Protein AF-A0A1X7SP59-F1 (afdb_monomer)

Radius of gyration: 13.32 Å; Cα contacts (8 Å, |Δi|>4): 35; chains: 1; bounding box: 25×26×41 Å

Solvent-accessible surface area (backbone atoms only — not comparable to full-atom values): 4327 Å² total; per-residue (Å²): 134,89,84,79,82,89,78,76,72,96,71,75,55,41,57,68,58,49,60,72,75,51,78,67,60,97,88,46,43,84,82,32,66,69,49,48,51,50,39,55,55,57,41,67,46,51,78,65,55,48,39,51,49,45,21,68,78,68,75,35,81,59,79,82,92,124

Mean predicted aligned error: 8.01 Å

Structure (mmCIF, N/CA/C/O backbone):
data_AF-A0A1X7SP59-F1
#
_entry.id   AF-A0A1X7SP59-F1
#
loop_
_atom_site.group_PDB
_atom_site.id
_atom_site.type_symbol
_atom_site.label_atom_id
_atom_site.label_alt_id
_atom_site.label_comp_id
_atom_site.label_asym_id
_atom_site.label_entity_id
_atom_site.label_seq_id
_atom_site.pdbx_PDB_ins_code
_atom_site.Cartn_x
_atom_site.Cartn_y
_atom_site.Cartn_z
_atom_site.occupancy
_atom_site.B_iso_or_equiv
_atom_site.auth_seq_id
_atom_site.auth_comp_id
_atom_site.auth_asym_id
_atom_site.auth_atom_id
_atom_site.pdbx_PDB_model_num
ATOM 1 N N . MET A 1 1 ? -6.064 16.318 27.404 1.00 38.78 1 MET A N 1
ATOM 2 C CA . MET A 1 1 ? -5.791 15.004 26.792 1.00 38.78 1 MET A CA 1
ATOM 3 C C . MET A 1 1 ? -6.318 15.033 25.358 1.00 38.78 1 MET A C 1
ATOM 5 O O . MET A 1 1 ? -7.429 14.621 25.065 1.00 38.78 1 MET A O 1
ATOM 9 N N . ASP A 1 2 ? -5.544 15.726 24.524 1.00 39.00 2 ASP A N 1
ATOM 10 C CA . ASP A 1 2 ? -5.256 15.493 23.100 1.00 39.00 2 ASP A CA 1
ATOM 11 C C . ASP A 1 2 ? -6.373 14.935 22.197 1.00 39.00 2 ASP A C 1
ATOM 13 O O . ASP A 1 2 ? -6.246 13.866 21.613 1.00 39.00 2 ASP A O 1
ATOM 17 N N . THR A 1 3 ? -7.460 15.692 22.015 1.00 39.97 3 THR A N 1
ATOM 18 C CA . THR A 1 3 ? -8.512 15.396 21.012 1.00 39.97 3 THR A CA 1
ATOM 19 C C . THR A 1 3 ? -8.486 16.381 19.831 1.00 39.97 3 THR A C 1
ATOM 21 O O . THR A 1 3 ? -9.521 16.676 19.248 1.00 39.97 3 THR A O 1
ATOM 24 N N . PHE A 1 4 ? -7.322 16.943 19.475 1.00 42.47 4 PHE A N 1
ATOM 25 C CA . PHE A 1 4 ? -7.259 18.055 18.504 1.00 42.47 4 PHE A CA 1
ATOM 26 C C . PHE A 1 4 ? -6.343 17.863 17.286 1.00 42.47 4 PHE A C 1
ATOM 28 O O . PHE A 1 4 ? -6.181 18.788 16.499 1.00 42.47 4 PHE A O 1
ATOM 35 N N . LEU A 1 5 ? -5.808 16.659 17.058 1.00 41.47 5 LEU A N 1
ATOM 36 C CA . LEU A 1 5 ? -5.056 16.330 15.833 1.00 41.47 5 LEU A CA 1
ATOM 37 C C . LEU A 1 5 ? -5.727 15.224 15.003 1.00 41.47 5 LEU A C 1
ATOM 39 O O . LEU A 1 5 ? -5.063 14.480 14.292 1.00 41.47 5 LEU A O 1
ATOM 43 N N . CYS A 1 6 ? -7.056 15.105 15.075 1.00 40.28 6 CYS A N 1
ATOM 44 C CA . CYS A 1 6 ? -7.833 14.233 14.183 1.00 40.28 6 CYS A CA 1
ATOM 45 C C . CYS A 1 6 ? -8.350 14.992 12.943 1.00 40.28 6 CYS A C 1
ATOM 47 O O . CYS A 1 6 ? -9.404 14.676 12.401 1.00 40.28 6 CYS A O 1
ATOM 49 N N . GLY A 1 7 ? -7.621 16.027 12.522 1.00 43.16 7 GLY A N 1
ATOM 50 C CA . GLY A 1 7 ? -7.953 16.900 11.400 1.00 43.16 7 GLY A CA 1
ATOM 51 C C . GLY A 1 7 ? -6.853 16.884 10.347 1.00 43.16 7 GLY A C 1
ATOM 52 O O . GLY A 1 7 ? -6.115 17.848 10.216 1.00 43.16 7 GLY A O 1
ATOM 53 N N . ALA A 1 8 ? -6.729 15.779 9.621 1.00 42.66 8 ALA A N 1
ATOM 54 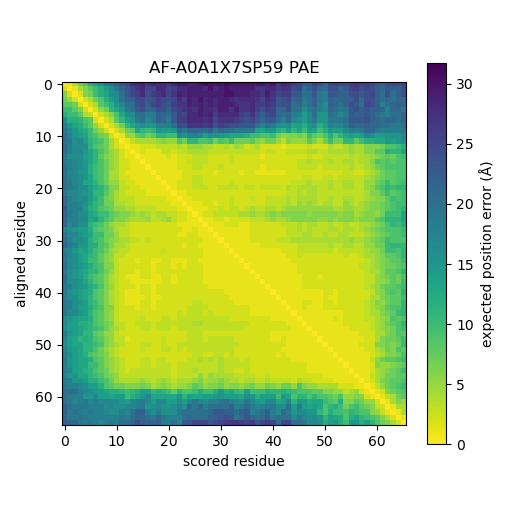C CA . ALA A 1 8 ? -6.114 15.766 8.300 1.00 42.66 8 ALA A CA 1
ATOM 55 C 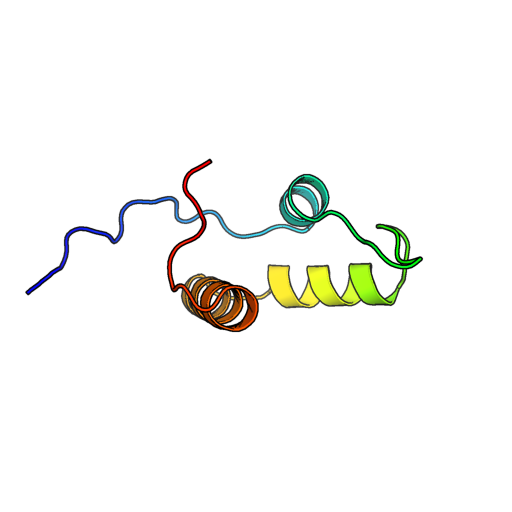C . ALA A 1 8 ? -6.765 14.619 7.528 1.00 42.66 8 ALA A C 1
ATOM 57 O O . ALA A 1 8 ? -6.331 13.477 7.607 1.00 42.66 8 ALA A O 1
ATOM 58 N N . ASN A 1 9 ? -7.880 14.971 6.889 1.00 49.72 9 ASN A N 1
ATOM 59 C CA . ASN A 1 9 ? -8.515 14.308 5.757 1.00 49.72 9 ASN A CA 1
ATOM 60 C C . ASN A 1 9 ? -8.872 12.832 5.972 1.00 49.72 9 ASN A C 1
ATOM 62 O O . ASN A 1 9 ? -8.033 11.940 5.962 1.00 49.72 9 ASN A O 1
ATOM 66 N N . ASN A 1 10 ? -10.172 12.566 6.082 1.00 54.69 10 ASN A N 1
ATOM 67 C CA . ASN A 1 10 ? -10.762 11.232 5.981 1.00 54.69 10 ASN A CA 1
ATOM 68 C C . ASN A 1 10 ? -10.656 10.705 4.528 1.00 54.69 10 ASN A C 1
ATOM 70 O O . ASN A 1 10 ? -11.652 10.307 3.925 1.00 54.69 10 ASN A O 1
ATOM 74 N N . GLN A 1 11 ? -9.469 10.817 3.931 1.00 66.12 11 GLN A N 1
ATOM 75 C CA . GLN A 1 11 ? -9.193 10.499 2.546 1.00 66.12 11 GLN A CA 1
ATOM 76 C C . GLN A 1 11 ? -9.021 8.992 2.458 1.00 66.12 11 GLN A C 1
ATOM 78 O O . GLN A 1 11 ? -8.026 8.416 2.892 1.00 66.12 11 GLN A O 1
ATOM 83 N N . LYS A 1 12 ? -10.077 8.347 1.980 1.00 77.06 12 LYS A N 1
ATOM 84 C CA . LYS A 1 12 ? -10.084 6.918 1.738 1.00 77.06 12 LYS A CA 1
ATOM 85 C C . LYS A 1 12 ? -9.126 6.647 0.581 1.00 77.06 12 LYS A C 1
ATOM 87 O O . LYS A 1 12 ? -9.416 7.081 -0.525 1.00 77.06 12 LYS A O 1
ATOM 92 N N . TRP A 1 13 ? -8.038 5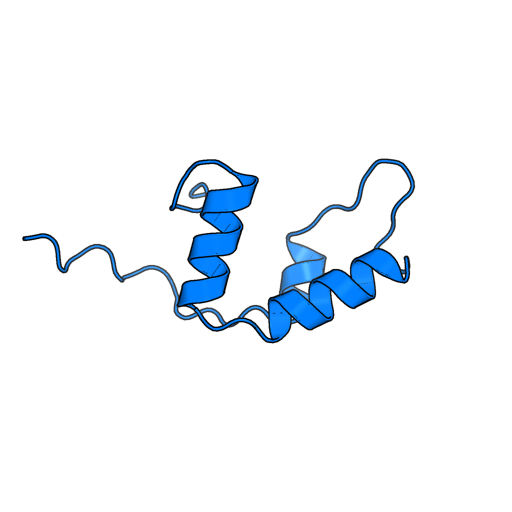.921 0.835 1.00 88.94 13 TRP A N 1
ATOM 93 C CA . TRP A 1 13 ? -7.134 5.479 -0.225 1.00 88.94 13 TRP A CA 1
ATOM 94 C C . TRP A 1 13 ? -7.904 4.665 -1.261 1.00 88.94 13 TRP A C 1
ATOM 96 O O . TRP A 1 13 ? -8.351 3.550 -0.986 1.00 88.94 13 TRP A O 1
ATOM 106 N N . ASP A 1 14 ? -8.063 5.217 -2.457 1.00 89.44 14 ASP A N 1
ATOM 107 C CA . ASP A 1 14 ? -8.444 4.442 -3.626 1.00 89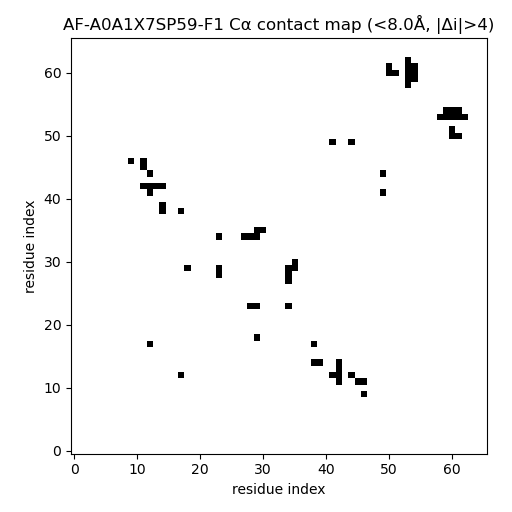.44 14 ASP A CA 1
ATOM 108 C C . ASP A 1 14 ? -7.199 4.074 -4.445 1.00 89.44 14 ASP A C 1
ATOM 110 O O . ASP A 1 14 ? -6.095 4.580 -4.234 1.00 89.44 14 ASP A O 1
ATOM 114 N N . ILE A 1 15 ? -7.356 3.133 -5.376 1.00 91.31 15 ILE A N 1
ATOM 115 C CA . ILE A 1 15 ? -6.231 2.640 -6.180 1.00 91.31 15 ILE A CA 1
ATOM 116 C C . ILE A 1 15 ? -5.61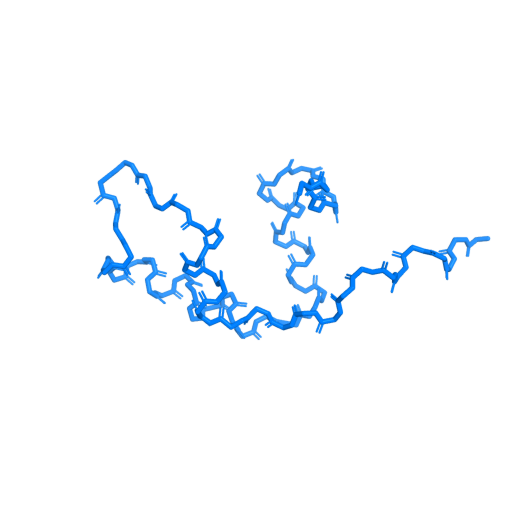0 3.770 -7.019 1.00 91.31 15 ILE A C 1
ATOM 118 O O . ILE A 1 15 ? -4.408 3.744 -7.271 1.00 91.31 15 ILE A O 1
ATOM 122 N N . LYS A 1 16 ? -6.397 4.767 -7.442 1.00 91.00 16 LYS A N 1
ATOM 123 C CA . LYS A 1 16 ? -5.910 5.881 -8.260 1.00 91.00 16 LYS A CA 1
ATOM 124 C C . LYS A 1 16 ? -4.992 6.788 -7.445 1.00 91.00 16 LYS A C 1
ATOM 126 O O . LYS A 1 16 ? -3.904 7.099 -7.916 1.00 91.00 16 LYS A O 1
ATOM 131 N N . GLU A 1 17 ? -5.390 7.146 -6.230 1.00 88.88 17 GLU A N 1
ATOM 132 C CA . GLU A 1 17 ? -4.557 7.926 -5.311 1.00 88.88 17 GLU A CA 1
ATOM 133 C C . GLU A 1 17 ? -3.267 7.178 -4.953 1.00 88.88 17 GLU A C 1
ATOM 135 O O . GLU A 1 17 ? -2.179 7.747 -4.996 1.00 88.88 17 GLU A O 1
ATOM 140 N N . LEU A 1 18 ? -3.358 5.874 -4.669 1.00 91.88 18 LEU A N 1
ATOM 141 C CA . LEU A 1 18 ? -2.178 5.051 -4.382 1.00 91.88 18 LEU A CA 1
ATOM 142 C C . LEU A 1 18 ? -1.202 5.013 -5.569 1.00 91.88 18 LEU A C 1
ATOM 144 O O . LEU A 1 18 ? 0.008 5.075 -5.367 1.00 91.88 18 LEU A O 1
ATOM 148 N N . MET A 1 19 ? -1.702 4.968 -6.807 1.00 92.00 19 MET A N 1
ATOM 149 C CA . MET A 1 19 ? -0.855 5.075 -8.001 1.00 92.00 19 MET A CA 1
ATOM 150 C C . MET A 1 19 ? -0.205 6.454 -8.156 1.00 92.00 19 MET A C 1
ATOM 152 O O . MET A 1 19 ? 0.891 6.541 -8.696 1.00 92.00 19 MET A O 1
ATOM 156 N N . GLU A 1 20 ? -0.855 7.524 -7.707 1.00 90.31 20 GLU A N 1
ATOM 157 C CA . GLU A 1 20 ? -0.303 8.879 -7.789 1.00 90.31 20 GLU A CA 1
ATOM 158 C C . GLU A 1 20 ? 0.817 9.104 -6.762 1.00 90.31 20 GLU A C 1
ATOM 160 O O . GLU A 1 20 ? 1.842 9.716 -7.077 1.00 90.31 20 GLU A O 1
ATOM 165 N N . TYR A 1 21 ? 0.653 8.568 -5.549 1.00 86.56 21 TYR A N 1
ATOM 166 C CA . TYR A 1 21 ? 1.568 8.819 -4.432 1.00 86.56 21 TYR A CA 1
ATOM 167 C C . TYR A 1 21 ? 2.657 7.758 -4.239 1.00 86.56 21 TYR A C 1
ATOM 169 O O . TYR A 1 21 ? 3.686 8.048 -3.625 1.00 86.56 21 TYR A O 1
ATOM 177 N N . CYS A 1 22 ? 2.483 6.537 -4.747 1.00 90.12 22 CYS A N 1
ATOM 178 C CA . CYS A 1 22 ? 3.499 5.493 -4.641 1.00 90.12 22 CYS A CA 1
ATOM 179 C C . CYS A 1 22 ? 4.368 5.434 -5.899 1.00 90.12 22 CYS A C 1
ATOM 181 O O . CYS A 1 22 ? 3.865 5.370 -7.013 1.00 90.12 22 CYS A O 1
ATOM 183 N N . ARG A 1 23 ? 5.688 5.374 -5.713 1.00 93.50 23 ARG A N 1
ATOM 184 C CA . ARG A 1 23 ? 6.673 5.174 -6.784 1.00 93.50 23 ARG A CA 1
ATOM 185 C C . ARG A 1 23 ? 7.282 3.776 -6.620 1.00 93.50 23 ARG A C 1
ATOM 187 O O . ARG A 1 23 ? 8.100 3.603 -5.718 1.00 93.50 23 ARG A O 1
ATOM 194 N N . PRO A 1 24 ? 6.868 2.769 -7.410 1.00 93.06 24 PRO A N 1
ATOM 195 C CA . PRO A 1 24 ? 7.524 1.466 -7.416 1.00 93.06 24 PRO A CA 1
ATOM 196 C C . PRO A 1 24 ? 9.004 1.609 -7.791 1.00 93.06 24 PRO A C 1
ATOM 198 O O . PRO A 1 24 ? 9.347 2.421 -8.649 1.00 93.06 24 PRO A O 1
ATOM 201 N N . ASP A 1 25 ? 9.866 0.819 -7.155 1.00 93.69 25 ASP A N 1
ATOM 202 C CA . ASP A 1 25 ? 11.316 0.830 -7.379 1.00 93.69 25 ASP A CA 1
ATOM 203 C C . ASP A 1 25 ? 11.856 -0.611 -7.490 1.00 93.69 25 ASP A C 1
ATOM 205 O O . ASP A 1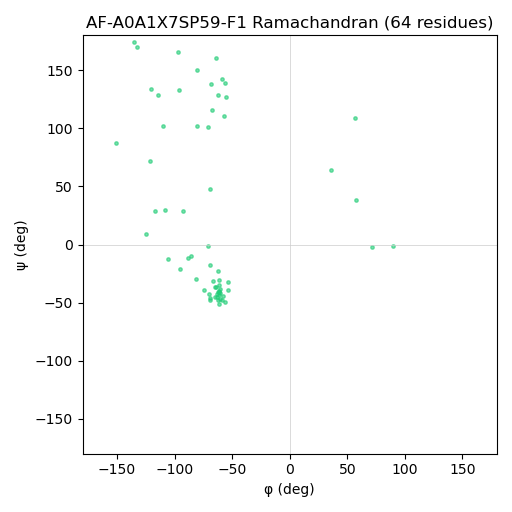 25 ? 11.114 -1.580 -7.315 1.00 93.69 25 ASP A O 1
ATOM 209 N N . HIS A 1 26 ? 13.144 -0.768 -7.803 1.00 93.75 26 HIS A N 1
ATOM 210 C CA . HIS A 1 26 ? 13.859 -2.047 -7.887 1.00 93.75 26 HIS A CA 1
ATOM 211 C C . HIS A 1 26 ? 13.248 -3.055 -8.878 1.00 93.75 26 HIS A C 1
ATOM 213 O O . HIS A 1 26 ? 13.228 -4.261 -8.635 1.00 93.75 26 HIS A O 1
ATOM 219 N N . GLY A 1 27 ? 12.767 -2.561 -10.022 1.00 94.50 27 GLY A N 1
ATOM 220 C CA . GLY A 1 27 ? 12.208 -3.388 -11.097 1.00 94.50 27 GLY A CA 1
ATOM 221 C C . GLY A 1 27 ? 10.705 -3.653 -10.985 1.00 94.50 27 GLY A C 1
ATOM 222 O O . GLY A 1 27 ? 10.138 -4.281 -11.879 1.00 94.50 27 GLY A O 1
ATOM 223 N N . TYR A 1 28 ? 10.040 -3.145 -9.943 1.00 96.38 28 TYR A N 1
ATOM 224 C CA . TYR A 1 28 ? 8.582 -3.084 -9.906 1.00 96.38 28 TYR A CA 1
ATOM 225 C C . TYR A 1 28 ? 8.056 -1.889 -10.705 1.00 96.38 28 TYR A C 1
ATOM 227 O O . TYR A 1 28 ? 8.689 -0.841 -10.799 1.00 96.38 28 TYR A O 1
ATOM 235 N N . THR A 1 29 ? 6.860 -2.049 -11.262 1.00 96.31 29 THR A N 1
ATOM 236 C CA . THR A 1 29 ? 6.102 -1.004 -11.961 1.00 96.31 29 THR A CA 1
ATOM 237 C C . THR A 1 29 ? 4.658 -1.011 -11.462 1.00 96.31 29 THR A C 1
ATOM 239 O O . THR A 1 29 ? 4.242 -1.941 -10.770 1.00 96.31 29 THR A O 1
ATOM 242 N N . HIS A 1 30 ? 3.860 -0.006 -11.825 1.00 94.38 30 HIS A N 1
ATOM 243 C CA . HIS A 1 30 ? 2.430 0.011 -11.485 1.00 94.38 30 HIS A CA 1
ATOM 244 C C . HIS A 1 30 ? 1.653 -1.166 -12.108 1.00 94.38 30 HIS A C 1
ATOM 246 O O . HIS A 1 30 ? 0.629 -1.582 -11.566 1.00 94.38 30 HIS A O 1
ATOM 252 N N . ASP A 1 31 ? 2.178 -1.756 -13.186 1.00 95.25 31 ASP A N 1
ATOM 253 C CA . ASP A 1 31 ? 1.604 -2.933 -13.846 1.00 95.25 31 ASP A CA 1
ATOM 254 C C . ASP A 1 31 ? 2.053 -4.259 -13.218 1.00 95.25 31 ASP A C 1
ATOM 256 O O . ASP A 1 31 ? 1.510 -5.320 -13.530 1.00 95.25 31 ASP A O 1
ATOM 260 N N . SER A 1 32 ? 3.030 -4.234 -12.306 1.00 97.81 32 SER A N 1
ATOM 261 C CA . SER A 1 32 ? 3.460 -5.434 -11.599 1.00 97.81 32 SER A CA 1
ATOM 262 C C . SER A 1 32 ? 2.311 -6.001 -10.771 1.00 97.81 32 SER A C 1
ATOM 264 O O . SER A 1 32 ? 1.732 -5.317 -9.926 1.00 97.81 32 SER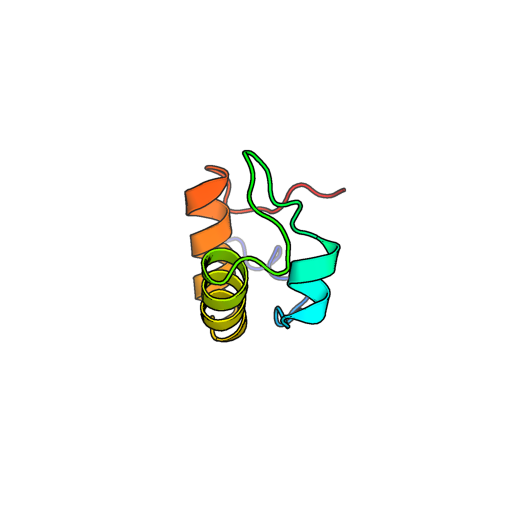 A O 1
ATOM 266 N N . GLN A 1 33 ? 2.043 -7.297 -10.936 1.00 97.25 33 GLN A N 1
ATOM 267 C CA . GLN A 1 33 ? 0.976 -7.989 -10.213 1.00 97.25 33 GLN A CA 1
ATOM 268 C C . GLN A 1 33 ? 1.083 -7.799 -8.687 1.00 97.25 33 GLN A C 1
ATOM 270 O O . GLN A 1 33 ? 0.076 -7.574 -8.020 1.00 97.25 33 GLN A O 1
ATOM 275 N N . ALA A 1 34 ? 2.303 -7.822 -8.138 1.00 96.50 34 ALA A N 1
ATOM 276 C CA . ALA A 1 34 ? 2.552 -7.575 -6.718 1.00 96.50 34 ALA A CA 1
ATOM 277 C C . ALA A 1 34 ? 2.103 -6.172 -6.262 1.00 96.50 34 ALA A C 1
ATOM 279 O O . ALA A 1 34 ? 1.483 -6.040 -5.208 1.00 96.50 34 ALA A O 1
ATOM 280 N N . ILE A 1 35 ? 2.353 -5.137 -7.072 1.00 96.56 35 ILE A N 1
ATOM 281 C CA . ILE A 1 35 ? 1.959 -3.751 -6.776 1.00 96.56 35 ILE A CA 1
ATOM 282 C C . ILE A 1 35 ? 0.439 -3.599 -6.867 1.00 96.56 35 ILE A C 1
ATOM 284 O O . ILE A 1 35 ? -0.181 -3.028 -5.972 1.00 96.56 35 ILE A O 1
ATOM 288 N N . GLN A 1 36 ? -0.188 -4.197 -7.883 1.00 96.19 36 GLN A N 1
ATOM 289 C CA . GLN A 1 36 ? -1.647 -4.207 -8.006 1.00 96.19 36 GLN A CA 1
ATOM 290 C C . GLN A 1 36 ? -2.325 -4.912 -6.821 1.00 96.19 36 GLN A C 1
ATOM 292 O O . GLN A 1 36 ? -3.348 -4.438 -6.322 1.00 96.19 36 GLN A O 1
ATOM 297 N N . PHE A 1 37 ? -1.760 -6.026 -6.341 1.00 97.12 37 PHE A N 1
ATOM 298 C CA . PHE A 1 37 ? -2.252 -6.699 -5.138 1.00 97.12 37 PHE A CA 1
ATOM 299 C C . PHE A 1 37 ? -2.088 -5.835 -3.890 1.00 97.12 37 PHE A C 1
ATOM 301 O O . PHE A 1 37 ? -3.048 -5.705 -3.130 1.00 97.12 37 PHE A O 1
ATOM 308 N N . LEU A 1 38 ? -0.923 -5.209 -3.705 1.00 95.69 38 LEU A N 1
ATOM 309 C CA . LEU A 1 38 ? -0.686 -4.299 -2.589 1.00 95.69 38 LEU A CA 1
ATOM 310 C C . LEU A 1 38 ? -1.724 -3.171 -2.575 1.00 95.69 38 LEU A C 1
ATOM 312 O O . LEU A 1 38 ? -2.370 -2.956 -1.555 1.00 95.69 38 LEU A O 1
ATOM 316 N N . PHE A 1 39 ? -1.962 -2.506 -3.707 1.00 95.31 39 PHE A N 1
ATOM 317 C CA . PHE A 1 39 ? -2.943 -1.420 -3.775 1.00 95.31 39 PHE A CA 1
ATOM 318 C C . PHE A 1 39 ? -4.372 -1.885 -3.514 1.00 95.31 39 PHE A C 1
ATOM 320 O O . PHE A 1 39 ? -5.118 -1.179 -2.841 1.00 95.31 39 PHE A O 1
ATOM 327 N N . ARG A 1 40 ? -4.758 -3.085 -3.964 1.00 95.56 40 ARG A N 1
ATOM 328 C CA . ARG A 1 40 ? -6.068 -3.656 -3.614 1.00 95.56 40 ARG A CA 1
ATOM 329 C C . ARG A 1 40 ? -6.215 -3.835 -2.105 1.00 95.56 40 ARG A C 1
ATOM 331 O O . ARG A 1 40 ? -7.227 -3.410 -1.555 1.00 95.56 40 ARG A O 1
ATOM 338 N N . VAL A 1 41 ? -5.204 -4.395 -1.439 1.00 95.81 41 VAL A N 1
ATOM 339 C CA . VAL A 1 41 ? -5.206 -4.560 0.023 1.00 95.81 41 VAL A CA 1
ATOM 340 C C . VAL A 1 41 ? -5.282 -3.200 0.717 1.00 95.81 41 VAL A C 1
ATOM 342 O O . VAL A 1 41 ? -6.194 -2.979 1.510 1.00 95.81 41 VAL A O 1
ATOM 345 N N . LEU A 1 42 ? -4.409 -2.257 0.358 1.00 94.00 42 LEU A N 1
ATOM 346 C CA . LEU A 1 42 ? -4.380 -0.921 0.962 1.00 94.00 42 LEU A CA 1
ATOM 347 C C . LEU A 1 42 ? -5.684 -0.141 0.729 1.00 94.00 42 LEU A C 1
ATOM 349 O O . LEU A 1 42 ? -6.140 0.559 1.627 1.00 94.00 42 LEU A O 1
ATOM 353 N N . SER A 1 43 ? -6.333 -0.307 -0.427 1.00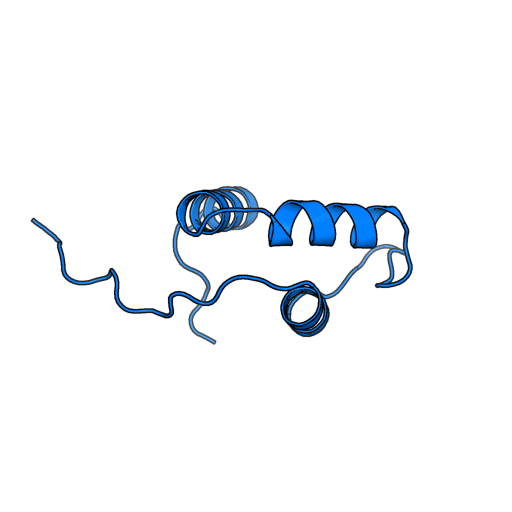 93.94 43 SER A N 1
ATOM 354 C CA . SER A 1 43 ? -7.629 0.328 -0.714 1.00 93.94 43 SER A CA 1
ATOM 355 C C . SER A 1 43 ? -8.798 -0.237 0.105 1.00 93.94 43 SER A C 1
ATOM 357 O O . SER A 1 43 ? -9.854 0.388 0.214 1.00 93.94 43 SER A O 1
ATOM 359 N N . SER A 1 44 ? -8.619 -1.428 0.687 1.00 94.31 44 SER A N 1
ATOM 360 C CA . SER A 1 44 ? -9.602 -2.056 1.575 1.00 94.31 44 SER A CA 1
ATOM 361 C C . SER A 1 44 ? -9.431 -1.664 3.044 1.00 94.31 44 SER A C 1
ATOM 363 O O . SER A 1 44 ? -10.329 -1.922 3.844 1.00 94.31 44 SER A O 1
ATOM 365 N N . TYR A 1 45 ? -8.313 -1.020 3.395 1.00 92.94 45 TYR A N 1
ATOM 366 C CA . TYR A 1 45 ? -8.022 -0.622 4.767 1.00 92.94 45 TYR A CA 1
ATOM 367 C C . TYR A 1 45 ? -8.958 0.481 5.248 1.00 92.94 45 TYR A C 1
ATOM 369 O O . TYR A 1 45 ? -9.220 1.474 4.563 1.00 92.94 45 TYR A O 1
ATOM 377 N N . SER A 1 46 ? -9.397 0.330 6.491 1.00 90.62 46 SER A N 1
ATOM 378 C CA . SER A 1 46 ? -9.989 1.404 7.273 1.00 90.62 46 SER A CA 1
ATOM 379 C C . SER A 1 46 ? -8.971 2.515 7.544 1.00 90.62 46 SER A C 1
ATOM 381 O O . SER A 1 46 ? -7.759 2.298 7.537 1.00 90.62 46 SER A O 1
ATOM 383 N N . THR A 1 47 ? -9.450 3.713 7.882 1.00 85.81 47 THR A N 1
ATOM 384 C CA . THR A 1 47 ? -8.591 4.853 8.244 1.00 85.81 47 THR A CA 1
ATOM 385 C C . THR A 1 47 ? -7.598 4.515 9.368 1.00 85.81 47 THR A C 1
ATOM 387 O O . THR A 1 47 ? -6.482 5.032 9.396 1.00 85.81 47 THR A O 1
ATOM 390 N N . THR A 1 48 ? -7.974 3.631 10.299 1.00 87.88 48 THR A N 1
ATOM 391 C CA . THR A 1 48 ? -7.089 3.170 11.380 1.00 87.88 48 THR A CA 1
ATOM 392 C C . THR A 1 48 ? -5.959 2.291 10.847 1.00 87.88 48 THR A C 1
ATOM 394 O O . THR A 1 48 ? -4.798 2.537 11.173 1.00 87.88 48 THR A O 1
ATOM 397 N N . GLU A 1 49 ? -6.274 1.311 9.999 1.00 91.38 49 GLU A N 1
ATOM 398 C CA . GLU A 1 49 ? -5.281 0.408 9.399 1.00 91.38 49 GLU A CA 1
ATOM 399 C C . GLU A 1 49 ? -4.321 1.163 8.474 1.00 91.38 49 GLU A C 1
ATOM 401 O O . GLU A 1 49 ? -3.123 0.893 8.479 1.00 91.38 49 GLU A O 1
ATOM 406 N N . GLN A 1 50 ? -4.807 2.173 7.747 1.00 88.75 50 GLN A N 1
ATOM 407 C CA . GLN A 1 50 ? -3.964 3.065 6.945 1.00 88.75 50 GLN A CA 1
ATOM 408 C C . GLN A 1 50 ? -2.914 3.775 7.811 1.00 88.75 50 GLN A C 1
ATOM 410 O O . GLN A 1 50 ? -1.726 3.760 7.492 1.00 88.75 50 GLN A O 1
ATOM 415 N N . ARG A 1 51 ? -3.320 4.344 8.955 1.00 85.44 51 ARG A N 1
ATOM 416 C CA . ARG A 1 51 ? -2.393 5.001 9.897 1.00 85.44 51 ARG A CA 1
ATOM 417 C C . ARG A 1 51 ? -1.374 4.023 10.473 1.00 85.44 51 ARG A C 1
ATOM 419 O O . ARG A 1 51 ? -0.193 4.353 10.548 1.00 85.44 51 ARG A O 1
ATOM 426 N N . GLN A 1 52 ? -1.817 2.824 10.851 1.00 89.00 52 GLN A N 1
ATOM 427 C CA . GLN A 1 52 ? -0.926 1.770 11.339 1.00 89.00 52 GLN A CA 1
ATOM 428 C C . GLN A 1 52 ? 0.074 1.337 10.267 1.00 89.00 52 GLN A C 1
ATOM 430 O O . GLN A 1 52 ? 1.250 1.163 10.573 1.00 89.00 52 GLN A O 1
ATOM 435 N N . PHE A 1 53 ? -0.363 1.221 9.011 1.00 90.25 53 PHE A N 1
ATOM 436 C CA . PHE A 1 53 ? 0.516 0.907 7.893 1.00 90.25 53 PHE A CA 1
ATOM 437 C C . PHE A 1 53 ? 1.574 1.992 7.686 1.00 90.25 53 PHE A C 1
ATOM 439 O O . PHE A 1 53 ? 2.756 1.665 7.623 1.00 90.25 53 PHE A O 1
ATOM 446 N N . ILE A 1 54 ? 1.188 3.275 7.662 1.00 85.88 54 ILE A N 1
ATOM 447 C CA . ILE A 1 54 ? 2.151 4.385 7.565 1.00 85.88 54 ILE A CA 1
ATOM 448 C C . ILE A 1 54 ? 3.149 4.351 8.723 1.00 85.88 54 ILE A C 1
ATOM 450 O O . ILE A 1 54 ? 4.351 4.489 8.496 1.00 85.88 54 ILE A O 1
ATOM 454 N N . GLN A 1 55 ? 2.683 4.115 9.951 1.00 86.50 55 GLN A N 1
ATOM 455 C CA . GLN A 1 55 ? 3.564 3.977 11.108 1.00 86.50 55 GLN A CA 1
ATOM 456 C C . GLN A 1 55 ? 4.522 2.795 10.967 1.00 86.50 55 GLN A C 1
ATOM 458 O O . GLN A 1 55 ? 5.694 2.922 11.308 1.00 86.50 55 GLN A O 1
ATOM 463 N N . PHE A 1 56 ? 4.042 1.668 10.449 1.00 89.44 56 PHE A N 1
ATOM 464 C CA . PHE A 1 56 ? 4.855 0.484 10.215 1.00 89.44 56 PHE A CA 1
ATOM 465 C C . PHE A 1 56 ? 5.965 0.751 9.190 1.00 89.44 56 PHE A C 1
ATOM 467 O O . PHE A 1 56 ? 7.113 0.397 9.445 1.00 89.44 56 PHE A O 1
ATOM 474 N N . VAL A 1 57 ? 5.657 1.410 8.065 1.00 88.19 57 VAL A N 1
ATOM 475 C CA . VAL A 1 57 ? 6.651 1.643 7.001 1.00 88.19 57 VAL A CA 1
ATOM 476 C C . VAL A 1 57 ? 7.571 2.840 7.258 1.00 88.19 57 VAL A C 1
ATOM 478 O O . VAL A 1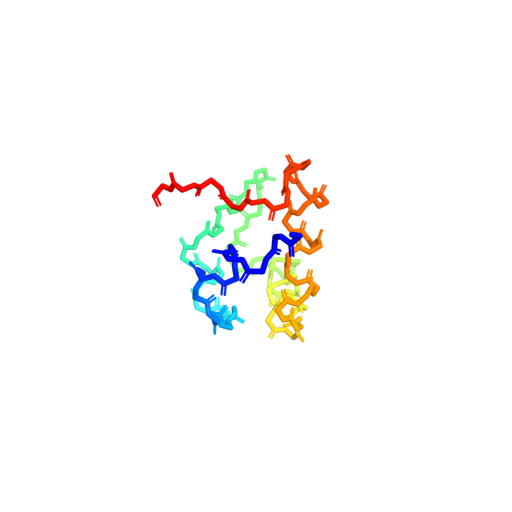 57 ? 8.712 2.826 6.809 1.00 88.19 57 VAL A O 1
ATOM 481 N N . THR A 1 58 ? 7.109 3.874 7.971 1.00 83.50 58 THR A N 1
ATOM 482 C CA . THR A 1 58 ? 7.892 5.108 8.202 1.00 83.50 58 THR A CA 1
ATOM 483 C C . THR A 1 58 ? 8.451 5.246 9.619 1.00 83.50 58 THR A C 1
ATOM 485 O O . THR A 1 58 ? 9.251 6.143 9.876 1.00 83.50 58 THR A O 1
ATOM 488 N N . GLY A 1 59 ? 8.002 4.424 10.572 1.00 81.50 59 GLY A N 1
ATOM 489 C CA . GLY A 1 59 ? 8.292 4.594 12.000 1.00 81.50 59 GLY A CA 1
ATOM 490 C C . GLY A 1 59 ? 7.566 5.777 12.662 1.00 81.50 59 GLY A C 1
ATOM 491 O O . GLY A 1 59 ? 7.689 5.964 13.872 1.00 81.50 59 GLY A O 1
ATOM 492 N N . SER A 1 60 ? 6.789 6.566 11.908 1.00 72.62 60 SER A N 1
ATOM 493 C CA . SER A 1 60 ? 6.036 7.731 12.386 1.00 72.62 60 SER A CA 1
ATOM 494 C C . SER A 1 60 ? 4.535 7.545 12.139 1.00 72.62 60 SER A C 1
ATOM 496 O O . SER A 1 60 ? 4.132 7.222 11.025 1.00 72.62 60 SER A O 1
ATOM 498 N N . PRO A 1 61 ? 3.658 7.821 13.122 1.00 62.28 61 PRO A N 1
ATOM 499 C CA . PRO A 1 61 ? 2.207 7.759 12.924 1.00 62.28 61 PRO A CA 1
ATOM 500 C C . PRO A 1 61 ? 1.661 8.898 12.043 1.00 62.28 61 PRO A C 1
ATOM 502 O O . PRO A 1 61 ? 0.455 8.976 11.816 1.00 62.28 61 PRO A O 1
ATOM 505 N N . ARG A 1 62 ? 2.525 9.814 11.583 1.00 58.66 62 ARG A N 1
ATOM 506 C CA . ARG A 1 62 ? 2.172 10.946 10.723 1.00 58.66 62 ARG A CA 1
ATOM 507 C C . ARG A 1 62 ? 2.839 10.790 9.363 1.00 58.66 62 ARG A C 1
ATOM 509 O O . ARG A 1 62 ? 4.059 10.633 9.310 1.00 58.66 62 ARG A O 1
ATOM 516 N N . LEU A 1 63 ? 2.040 10.904 8.299 1.00 55.25 63 LEU A N 1
ATOM 517 C CA . LEU A 1 63 ? 2.553 11.181 6.958 1.00 55.25 63 LEU A CA 1
ATOM 518 C C . LEU A 1 63 ? 3.384 12.475 7.015 1.00 55.25 63 LEU A C 1
ATOM 520 O O . LEU A 1 63 ? 2.975 13.412 7.713 1.00 55.25 63 LEU A O 1
ATOM 524 N N . PRO A 1 64 ? 4.542 12.544 6.335 1.00 54.00 64 PRO A N 1
ATOM 525 C CA . PRO A 1 64 ? 5.234 13.812 6.176 1.00 54.00 64 PRO A CA 1
ATOM 526 C C . PRO A 1 64 ? 4.264 14.807 5.536 1.00 54.00 64 PRO A C 1
ATOM 528 O O . PRO A 1 64 ? 3.629 14.507 4.528 1.00 54.00 64 PRO A O 1
ATOM 531 N N . VAL A 1 65 ? 4.110 15.969 6.168 1.00 52.47 65 VAL A N 1
ATOM 532 C CA . VAL A 1 65 ? 3.399 17.098 5.571 1.00 52.47 65 VAL A CA 1
ATOM 533 C C . VAL A 1 65 ? 4.284 17.631 4.446 1.00 52.47 65 VAL A C 1
ATOM 535 O O . VAL A 1 65 ? 5.303 18.268 4.704 1.00 52.47 65 VAL A O 1
ATOM 538 N N . GLY A 1 66 ? 3.944 17.268 3.214 1.00 44.59 66 GLY A N 1
ATOM 539 C CA . GLY A 1 66 ? 4.569 17.734 1.981 1.00 44.59 66 GLY A CA 1
ATOM 540 C C . GLY A 1 66 ? 3.487 18.146 1.009 1.00 44.59 66 GLY A C 1
ATOM 541 O O . GLY A 1 66 ? 2.572 17.318 0.808 1.00 44.59 66 GLY A O 1
#

Foldseek 3Di:
DDPPPPPDDQDQQALVVCLVPDDDDDPDDCPPPVNVVVSVVSNPDHPVVVLVVCCVVPVDSDDPPD

InterPro domains:
  IPR000569 HECT domain [PF00632] (2-66)
  IPR000569 HECT domain [PS50237] (1-66)
  IPR035983 HECT, E3 ligase catalytic domain [SSF56204] (3-66)
  IPR045322 E3 ubiquitin-protein ligase HECTD1/TRIP12-like [PTHR45670] (2-66)

Secondary structure (DSSP, 8-state):
-------S------HHHHHHH----TT--TTSHHHHHHHHHHHH--HHHHHHHHHHHHSSSS----

Sequence (66 aa):
MDTFLCGANNQKWDIKELMEYCRPDHGYTHDSQAIQFLFRVLSSYSTTEQRQFIQFVTGSPRLPVG

pLDDT: mean 80.15, std 19.6, range [38.78, 97.81]

Nearest PDB structures (foldseek):
  4be8-assembly1_A  TM=8.274E-01  e=3.675E-02  Homo sapiens
  5c7j-assembly1_A  TM=8.006E-01  e=3.439E-02  Homo sapiens
  5c7j-assembly2_B  TM=8.010E-01  e=3.439E-02  Homo sapiens
  2xbb-assembly2_B  TM=8.164E-01  e=5.118E-02  Homo sapiens
  6nu3-assembly1_AY  TM=4.057E-01  e=5.656E+00  Homo sapiens

Organism: Amphimedon queenslandica (NCBI:txid400682)